Protein AF-A0A1I3C1C4-F1 (afdb_monomer_lite)

Structure (mmCIF, N/CA/C/O backbone):
data_AF-A0A1I3C1C4-F1
#
_entry.id   AF-A0A1I3C1C4-F1
#
loop_
_atom_site.group_PDB
_atom_site.id
_atom_site.type_symbol
_atom_site.label_atom_id
_atom_site.label_alt_id
_atom_site.label_comp_id
_atom_site.label_asym_id
_atom_site.label_entity_id
_atom_site.label_seq_id
_atom_site.pdbx_PDB_ins_code
_atom_site.Cartn_x
_atom_site.Cartn_y
_atom_site.Cartn_z
_atom_site.occupancy
_atom_site.B_iso_or_equiv
_atom_site.auth_seq_id
_atom_site.auth_comp_id
_atom_site.auth_asym_id
_atom_site.auth_atom_id
_atom_site.pdbx_PDB_model_num
ATOM 1 N N . MET A 1 1 ? -13.882 -23.555 11.062 1.00 39.19 1 MET A N 1
ATOM 2 C CA . MET A 1 1 ? -13.356 -22.175 11.147 1.00 39.19 1 MET A CA 1
ATOM 3 C C . MET A 1 1 ? -11.968 -22.183 10.540 1.00 39.19 1 MET A C 1
ATOM 5 O O . MET A 1 1 ? -11.057 -22.709 11.162 1.00 39.19 1 MET A O 1
ATOM 9 N N . VAL A 1 2 ? -11.811 -21.707 9.307 1.00 34.66 2 VAL A N 1
ATOM 10 C CA . VAL A 1 2 ? -10.488 -21.648 8.677 1.00 34.66 2 VAL A CA 1
ATOM 11 C C . VAL A 1 2 ? -9.826 -20.362 9.164 1.00 34.66 2 VAL A C 1
ATOM 13 O O . VAL A 1 2 ? -10.087 -19.288 8.634 1.00 34.66 2 VAL A O 1
ATOM 16 N N . LYS A 1 3 ? -9.011 -20.455 10.221 1.00 45.44 3 LYS A N 1
ATOM 17 C CA . LYS A 1 3 ? -8.016 -19.422 10.533 1.00 45.44 3 LYS A CA 1
ATOM 18 C C . LYS A 1 3 ? -6.904 -19.534 9.492 1.00 45.44 3 LYS A C 1
ATOM 20 O O . LYS A 1 3 ? -5.821 -20.020 9.793 1.00 45.44 3 LYS A O 1
ATOM 25 N N . SER A 1 4 ? -7.171 -19.141 8.252 1.00 49.88 4 SER A N 1
ATOM 26 C CA . SER A 1 4 ? -6.075 -18.910 7.320 1.00 49.88 4 SER A CA 1
ATOM 27 C C . SER A 1 4 ? -5.556 -17.508 7.586 1.00 49.88 4 SER A C 1
ATOM 29 O O . SER A 1 4 ? -5.975 -16.554 6.941 1.00 49.88 4 SER A O 1
ATOM 31 N N . ASN A 1 5 ? -4.594 -17.403 8.506 1.00 67.38 5 ASN A N 1
ATOM 32 C CA . ASN A 1 5 ? -3.567 -16.356 8.471 1.00 67.38 5 ASN A CA 1
ATOM 33 C C . ASN A 1 5 ? -2.666 -16.602 7.239 1.00 67.38 5 ASN A C 1
ATOM 35 O O . ASN A 1 5 ? -1.456 -16.768 7.351 1.00 67.38 5 ASN A O 1
ATOM 39 N N . LYS A 1 6 ? -3.272 -16.746 6.053 1.00 82.62 6 LYS A N 1
ATOM 40 C CA . LYS A 1 6 ? -2.540 -16.960 4.809 1.00 82.62 6 LYS A CA 1
ATOM 41 C C . LYS A 1 6 ? -1.785 -15.664 4.524 1.00 82.62 6 LYS A C 1
ATOM 43 O O . LYS A 1 6 ? -2.405 -14.596 4.496 1.00 82.62 6 LYS A O 1
ATOM 48 N N . LYS A 1 7 ? -0.472 -15.784 4.342 1.00 87.38 7 LYS A N 1
ATOM 49 C CA . LYS A 1 7 ? 0.378 -14.718 3.814 1.00 87.38 7 LYS A CA 1
ATOM 50 C C . LYS A 1 7 ? -0.106 -14.353 2.410 1.00 87.38 7 LYS A C 1
ATOM 52 O O . LYS A 1 7 ? -0.402 -15.245 1.613 1.00 87.38 7 LYS A O 1
ATOM 57 N N . LEU A 1 8 ? -0.269 -13.062 2.162 1.00 88.94 8 LEU A N 1
ATOM 58 C CA . LEU A 1 8 ? -0.713 -12.506 0.890 1.00 88.94 8 LEU A CA 1
ATOM 59 C C . LEU A 1 8 ? 0.506 -12.181 0.034 1.00 88.94 8 LEU A C 1
ATOM 61 O O . LEU A 1 8 ? 1.548 -11.790 0.557 1.00 88.94 8 LEU A O 1
ATOM 65 N N . THR A 1 9 ? 0.353 -12.305 -1.278 1.00 89.69 9 THR A N 1
ATOM 66 C CA . THR A 1 9 ? 1.274 -11.704 -2.248 1.00 89.69 9 THR A CA 1
ATOM 67 C C . THR A 1 9 ? 0.717 -10.367 -2.737 1.00 89.69 9 THR A C 1
ATOM 69 O O . THR A 1 9 ? -0.430 -10.017 -2.448 1.00 89.69 9 THR A O 1
ATOM 72 N N . ILE A 1 10 ? 1.509 -9.607 -3.500 1.00 88.00 10 ILE A N 1
ATOM 73 C CA . ILE A 1 10 ? 1.030 -8.361 -4.118 1.00 88.00 10 ILE A CA 1
ATOM 74 C C . ILE A 1 10 ? -0.200 -8.597 -5.014 1.00 88.00 10 ILE A C 1
ATOM 76 O O . ILE A 1 10 ? -1.109 -7.771 -5.025 1.00 88.00 10 ILE A O 1
ATOM 80 N N . ASP A 1 11 ? -0.267 -9.748 -5.691 1.00 89.31 11 ASP A N 1
ATOM 81 C CA . ASP A 1 11 ? -1.370 -10.118 -6.588 1.00 89.31 11 ASP A CA 1
ATOM 82 C C . ASP A 1 11 ? -2.672 -10.436 -5.838 1.00 89.31 11 ASP A C 1
ATOM 84 O O . ASP A 1 11 ? -3.757 -10.345 -6.411 1.00 89.31 11 ASP A O 1
ATOM 88 N N . ASP A 1 12 ? -2.582 -10.787 -4.551 1.00 91.19 12 ASP A N 1
ATOM 89 C CA . ASP A 1 12 ? -3.753 -10.998 -3.701 1.00 91.19 12 ASP A CA 1
ATOM 90 C C . ASP A 1 12 ? -4.355 -9.665 -3.196 1.00 91.19 12 ASP A C 1
ATOM 92 O O . ASP A 1 12 ? -5.462 -9.657 -2.647 1.00 91.19 12 ASP A O 1
ATOM 96 N N . LEU A 1 13 ? -3.642 -8.535 -3.333 1.00 90.50 13 LEU A N 1
ATOM 97 C CA . LEU A 1 13 ? -4.080 -7.241 -2.809 1.00 90.50 13 LEU A CA 1
ATOM 98 C C . LEU A 1 13 ? -5.122 -6.567 -3.705 1.00 90.50 13 LEU A C 1
ATOM 100 O O . LEU A 1 13 ? -5.151 -6.680 -4.928 1.00 90.50 13 LEU A O 1
ATOM 104 N N . SER A 1 14 ? -5.995 -5.788 -3.073 1.00 93.50 14 SER A N 1
ATOM 105 C CA . SER A 1 14 ? -6.975 -4.947 -3.756 1.00 93.50 14 SER A CA 1
ATOM 106 C C . SER A 1 14 ? -7.213 -3.664 -2.969 1.00 93.50 14 SER A C 1
ATOM 108 O O . SER A 1 14 ? -7.181 -3.655 -1.739 1.00 93.50 14 SER A O 1
ATOM 110 N N . VAL A 1 15 ? -7.478 -2.561 -3.670 1.00 92.69 15 VAL A N 1
ATOM 111 C CA . VAL A 1 15 ? -7.841 -1.294 -3.018 1.00 92.69 15 VAL A CA 1
ATOM 112 C C . VAL A 1 15 ? -9.162 -1.466 -2.259 1.00 92.69 15 VAL A C 1
ATOM 114 O O . VAL A 1 15 ? -10.129 -2.002 -2.794 1.00 92.69 15 VAL A O 1
ATOM 117 N N . GLY A 1 16 ? -9.200 -1.015 -1.005 1.00 91.00 16 GLY A N 1
ATOM 118 C CA . GLY A 1 16 ? -10.316 -1.201 -0.075 1.00 91.00 16 GLY A CA 1
ATOM 119 C C . GLY A 1 16 ? -10.298 -2.538 0.674 1.00 91.00 16 GLY A C 1
ATOM 120 O O . GLY A 1 16 ? -11.153 -2.768 1.530 1.00 91.00 16 GLY A O 1
ATOM 121 N N . MET A 1 17 ? -9.334 -3.422 0.391 1.00 93.12 17 MET A N 1
ATOM 122 C CA . MET A 1 17 ? -9.164 -4.669 1.134 1.00 93.12 17 MET A CA 1
ATOM 123 C C . MET A 1 17 ? -8.702 -4.379 2.563 1.00 93.12 17 MET A C 1
ATOM 125 O O . MET A 1 17 ? -7.799 -3.571 2.782 1.00 93.12 17 MET A O 1
ATOM 129 N N . LYS A 1 18 ? -9.300 -5.071 3.537 1.00 92.06 18 LYS A N 1
ATOM 130 C CA . LYS A 1 18 ? -8.849 -5.068 4.931 1.00 92.06 18 LYS A CA 1
ATOM 131 C C . LYS A 1 18 ? -7.951 -6.272 5.179 1.00 92.06 18 LYS A C 1
ATOM 133 O O . LYS A 1 18 ? -8.394 -7.406 5.014 1.00 92.06 18 LYS A O 1
ATOM 138 N N . VAL A 1 19 ? -6.717 -6.017 5.589 1.00 90.25 19 VAL A N 1
ATOM 139 C CA . VAL A 1 19 ? -5.681 -7.032 5.820 1.00 90.25 19 VAL A CA 1
ATOM 140 C C . VAL A 1 19 ? -5.115 -6.894 7.226 1.00 90.25 19 VAL A C 1
ATOM 142 O O . VAL A 1 19 ? -5.055 -5.790 7.764 1.00 90.25 19 VAL A O 1
ATOM 145 N N . LYS A 1 20 ? -4.681 -7.994 7.841 1.00 90.12 20 LYS A N 1
ATOM 146 C CA . LYS A 1 20 ? -3.839 -7.908 9.043 1.00 90.12 20 LYS A CA 1
ATOM 147 C C . LYS A 1 20 ? -2.402 -7.605 8.642 1.00 90.12 20 LYS A C 1
ATOM 149 O O . LYS A 1 20 ? -1.955 -8.052 7.588 1.00 90.12 20 LYS A O 1
ATOM 154 N N . PHE A 1 21 ? -1.654 -6.935 9.516 1.00 85.81 21 PHE A N 1
ATOM 155 C CA . PHE A 1 21 ? -0.232 -6.667 9.280 1.00 85.81 21 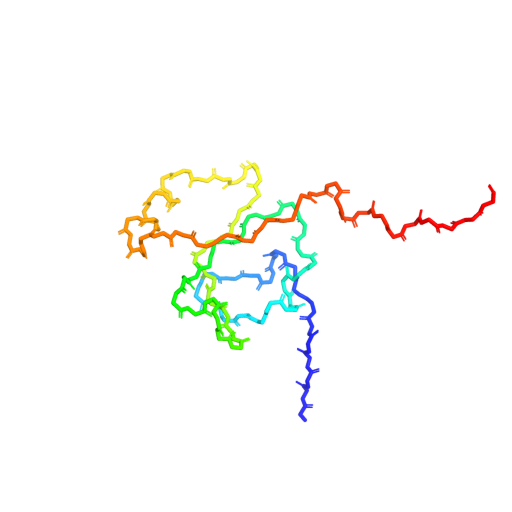PHE A CA 1
ATOM 156 C C . PHE A 1 21 ? 0.559 -7.957 8.991 1.00 85.81 21 PHE A C 1
ATOM 158 O O . PHE A 1 21 ? 1.315 -8.013 8.031 1.00 85.81 21 PHE A O 1
ATOM 165 N N . GLU A 1 22 ? 0.293 -9.030 9.743 1.00 87.38 22 GLU A N 1
ATOM 166 C CA . GLU A 1 22 ? 0.917 -10.354 9.568 1.00 87.38 22 GLU A CA 1
ATOM 167 C C . GLU A 1 22 ? 0.732 -10.949 8.164 1.00 87.38 22 GLU A C 1
ATOM 169 O O . GLU A 1 22 ? 1.546 -11.760 7.734 1.00 87.38 22 GLU A O 1
ATOM 174 N N . GLN A 1 23 ? -0.345 -10.586 7.459 1.00 88.94 23 GLN A N 1
ATOM 175 C CA . GLN A 1 23 ? -0.645 -11.121 6.131 1.00 88.94 23 GLN A CA 1
ATOM 176 C C . GLN A 1 23 ? 0.166 -10.440 5.031 1.00 88.94 23 GLN A C 1
ATOM 178 O O . GLN A 1 23 ? 0.386 -11.052 3.995 1.00 88.94 23 GLN A O 1
ATOM 183 N N . ILE A 1 24 ? 0.595 -9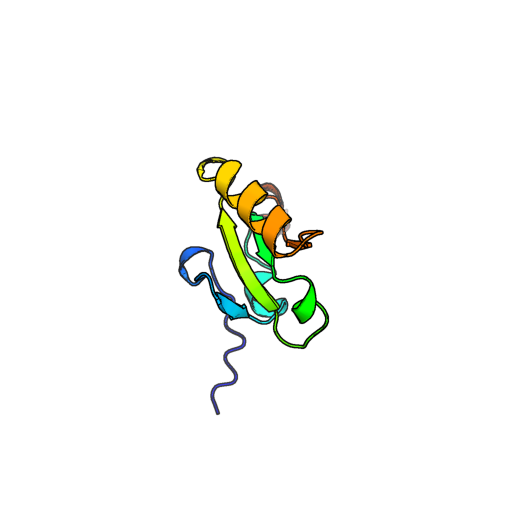.197 5.250 1.00 87.56 24 ILE A N 1
ATOM 184 C CA . ILE A 1 24 ? 1.342 -8.389 4.276 1.00 87.56 24 ILE A CA 1
ATOM 185 C C . ILE A 1 24 ? 2.797 -8.158 4.695 1.00 87.56 24 ILE A C 1
ATOM 187 O O . ILE A 1 24 ? 3.537 -7.482 3.989 1.00 87.56 24 ILE A O 1
ATOM 191 N N . SER A 1 25 ? 3.206 -8.707 5.841 1.00 84.06 25 SER A N 1
ATOM 192 C CA . SER A 1 25 ? 4.539 -8.517 6.417 1.00 84.06 25 SER A CA 1
ATOM 193 C C . SER A 1 25 ? 5.666 -9.151 5.611 1.00 84.06 25 SER A C 1
ATOM 195 O O . SER A 1 25 ? 6.808 -8.949 5.988 1.00 84.06 25 SER A O 1
ATOM 197 N N . ASP A 1 26 ? 5.353 -9.927 4.574 1.00 82.81 26 ASP A N 1
ATOM 198 C CA . ASP A 1 26 ? 6.336 -10.643 3.751 1.00 82.81 26 ASP A CA 1
ATOM 199 C C . ASP A 1 26 ? 6.191 -10.223 2.273 1.00 82.81 26 ASP A C 1
ATOM 201 O O . ASP A 1 26 ? 6.634 -10.913 1.356 1.00 82.81 26 ASP A O 1
ATOM 205 N N . ILE A 1 27 ? 5.499 -9.103 2.016 1.00 88.44 27 ILE A N 1
ATOM 206 C CA . ILE A 1 27 ? 5.408 -8.520 0.679 1.00 88.44 27 ILE A CA 1
ATOM 207 C C . ILE A 1 27 ? 6.607 -7.594 0.493 1.00 88.44 27 ILE A C 1
ATOM 209 O O . ILE A 1 27 ? 6.608 -6.441 0.927 1.00 88.44 27 ILE A O 1
ATOM 213 N N . TYR A 1 28 ? 7.614 -8.124 -0.188 1.00 85.62 28 TYR A N 1
ATOM 214 C CA . TYR A 1 28 ? 8.829 -7.413 -0.556 1.00 85.62 28 TYR A CA 1
ATOM 215 C C . TYR A 1 28 ? 8.694 -6.702 -1.908 1.00 85.62 28 TYR A C 1
ATOM 217 O O . TYR A 1 28 ? 7.895 -7.096 -2.757 1.00 85.62 28 TYR A O 1
ATOM 225 N N . GLY A 1 29 ? 9.479 -5.641 -2.109 1.00 87.62 29 GLY A N 1
ATOM 226 C CA . GLY A 1 29 ? 9.528 -4.875 -3.361 1.00 87.62 29 GLY A CA 1
ATOM 227 C C . GLY A 1 29 ? 8.272 -4.046 -3.650 1.00 87.62 29 GLY A C 1
ATOM 228 O O . GLY A 1 29 ? 8.127 -3.499 -4.743 1.00 87.62 29 GLY A O 1
ATOM 229 N N . ALA A 1 30 ? 7.359 -3.938 -2.682 1.00 90.44 30 ALA A N 1
ATOM 230 C CA . ALA A 1 30 ? 6.100 -3.227 -2.837 1.00 90.44 30 ALA A CA 1
ATOM 231 C C . ALA A 1 30 ? 5.922 -2.150 -1.767 1.00 90.44 30 ALA A C 1
ATOM 233 O O . ALA A 1 30 ? 6.137 -2.359 -0.573 1.00 90.44 30 ALA A O 1
ATOM 234 N N . TRP A 1 31 ? 5.459 -0.993 -2.215 1.00 92.69 31 TRP A N 1
ATOM 235 C CA . TRP A 1 31 ? 4.933 0.078 -1.392 1.00 92.69 31 TRP A CA 1
ATOM 236 C C . TRP A 1 31 ? 3.442 -0.166 -1.188 1.00 92.69 31 TRP A C 1
ATOM 238 O O . TRP A 1 31 ? 2.685 -0.162 -2.157 1.00 92.69 31 TRP A O 1
ATOM 248 N N . ILE A 1 32 ? 3.002 -0.350 0.055 1.00 93.12 32 ILE A N 1
ATOM 249 C CA . ILE A 1 32 ? 1.590 -0.535 0.406 1.00 93.12 32 ILE A CA 1
ATOM 250 C C . ILE A 1 32 ? 1.133 0.681 1.208 1.00 93.12 32 ILE A C 1
ATOM 252 O O . ILE A 1 32 ? 1.505 0.874 2.367 1.00 93.12 32 ILE A O 1
ATOM 256 N N . TYR A 1 33 ? 0.315 1.515 0.580 1.00 93.19 33 TYR A N 1
ATOM 257 C CA . TYR A 1 33 ? -0.287 2.696 1.182 1.00 93.19 33 TYR A CA 1
ATOM 258 C C . TYR A 1 33 ? -1.546 2.277 1.922 1.00 93.19 33 TYR A C 1
ATOM 260 O O . TYR A 1 33 ? -2.457 1.680 1.343 1.00 93.19 33 TYR A O 1
ATOM 268 N N . ILE A 1 34 ? -1.615 2.626 3.200 1.00 92.00 34 ILE A N 1
ATOM 269 C CA . ILE A 1 34 ? -2.672 2.175 4.097 1.00 92.00 34 ILE A CA 1
ATOM 270 C C . ILE A 1 34 ? -3.437 3.343 4.707 1.00 92.00 34 ILE A C 1
ATOM 272 O O . ILE A 1 34 ? -2.917 4.451 4.861 1.00 92.00 34 ILE A O 1
ATOM 276 N N . ASN A 1 35 ? -4.693 3.090 5.069 1.00 90.25 35 ASN A N 1
ATOM 277 C CA . ASN A 1 35 ? -5.538 4.091 5.698 1.00 90.25 35 ASN A CA 1
ATOM 278 C C . ASN A 1 35 ? -5.017 4.399 7.115 1.00 90.25 35 ASN A C 1
ATOM 280 O O . ASN A 1 35 ? -5.057 3.523 7.985 1.00 90.25 35 ASN A O 1
ATOM 284 N N . PRO A 1 36 ? -4.556 5.637 7.391 1.00 85.31 36 PRO A N 1
ATOM 285 C CA . PRO A 1 36 ? -3.949 5.979 8.677 1.00 85.31 36 PRO A CA 1
ATOM 286 C C . PRO A 1 36 ? -4.934 5.841 9.844 1.00 85.31 36 PRO A C 1
ATOM 288 O O . PRO A 1 36 ? -4.515 5.644 10.979 1.00 85.31 36 PRO A O 1
ATOM 291 N N . LYS A 1 37 ? -6.246 5.901 9.578 1.00 86.19 37 LYS A N 1
ATOM 292 C CA . LYS A 1 37 ? -7.283 5.749 10.608 1.00 86.19 37 LYS A CA 1
ATOM 293 C C . LYS A 1 37 ? -7.432 4.315 11.109 1.00 86.19 37 LYS A C 1
ATOM 295 O O . LYS A 1 37 ? -7.891 4.136 12.226 1.00 86.19 37 LYS A O 1
ATOM 300 N N . THR A 1 38 ? -7.061 3.327 10.295 1.00 82.50 38 THR A N 1
ATOM 301 C CA . THR A 1 38 ? -7.165 1.895 10.625 1.00 82.50 38 THR A CA 1
ATOM 302 C C . THR A 1 38 ? -5.800 1.264 10.896 1.00 82.50 38 THR A C 1
ATOM 304 O O . THR A 1 38 ? -5.707 0.070 11.131 1.00 82.50 38 THR A O 1
ATOM 307 N N . ALA A 1 39 ? -4.711 2.037 10.834 1.00 75.50 39 ALA A N 1
ATOM 308 C CA . ALA A 1 39 ? -3.350 1.516 10.989 1.00 75.50 39 ALA A CA 1
ATOM 309 C C . ALA A 1 39 ? -3.053 0.963 12.400 1.00 75.50 39 ALA A C 1
ATOM 311 O O . ALA A 1 39 ? -2.086 0.228 12.572 1.00 75.50 39 ALA A O 1
ATOM 312 N N . HIS A 1 40 ? -3.868 1.324 13.396 1.00 71.00 40 HIS A N 1
ATOM 313 C CA . HIS A 1 40 ? -3.750 0.873 14.788 1.00 71.00 40 HIS A CA 1
ATOM 314 C C . HIS A 1 40 ? -4.766 -0.214 15.167 1.00 71.00 40 HIS A C 1
ATOM 316 O O . HIS A 1 40 ? -4.742 -0.700 16.298 1.00 71.00 40 HIS A O 1
ATOM 322 N N . ASP A 1 41 ? -5.652 -0.578 14.241 1.00 79.19 41 ASP A N 1
ATOM 323 C CA . ASP A 1 41 ? -6.660 -1.607 14.459 1.00 79.19 41 ASP A CA 1
ATOM 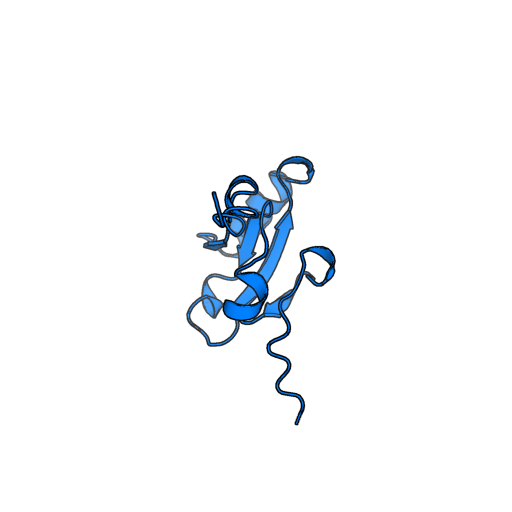324 C C . ASP A 1 41 ? -6.082 -2.996 14.144 1.00 79.19 41 ASP A C 1
ATOM 326 O O . ASP A 1 41 ? -5.007 -3.139 13.562 1.00 79.19 41 ASP A O 1
ATOM 330 N N . GLU A 1 42 ? -6.828 -4.051 14.480 1.00 84.75 42 GLU A N 1
ATOM 331 C CA . GLU A 1 42 ? -6.478 -5.427 14.092 1.00 84.75 42 GLU A CA 1
ATOM 332 C C . GLU A 1 42 ? -6.371 -5.593 12.560 1.00 84.75 42 GLU A C 1
ATOM 334 O O . GLU A 1 42 ? -5.658 -6.470 12.070 1.00 84.75 42 GLU A O 1
ATOM 339 N N . TYR A 1 43 ? -7.068 -4.738 11.804 1.00 86.62 43 TYR A N 1
ATOM 340 C CA . TYR A 1 43 ? -7.105 -4.756 10.348 1.00 86.62 43 TYR A CA 1
ATOM 341 C C . TYR A 1 43 ? -6.823 -3.377 9.775 1.00 86.62 43 TYR A C 1
ATOM 343 O O . TYR A 1 43 ? -7.371 -2.373 10.220 1.00 86.62 43 TYR A O 1
ATOM 351 N N . ILE A 1 44 ? -6.055 -3.369 8.697 1.00 90.06 44 ILE A N 1
ATOM 352 C CA . ILE A 1 44 ? -5.604 -2.186 7.992 1.00 90.06 44 ILE A CA 1
ATOM 353 C C . ILE A 1 44 ? -6.232 -2.188 6.597 1.00 90.06 44 ILE A C 1
ATOM 355 O O . ILE A 1 44 ? -6.211 -3.203 5.903 1.00 90.06 44 ILE A O 1
ATOM 359 N N . GLU A 1 45 ? -6.804 -1.062 6.177 1.00 92.00 45 GLU A N 1
ATOM 360 C CA . GLU A 1 45 ? -7.363 -0.906 4.832 1.00 92.00 45 GLU A CA 1
ATOM 361 C C . GLU A 1 45 ? -6.291 -0.460 3.828 1.00 92.00 45 GLU A 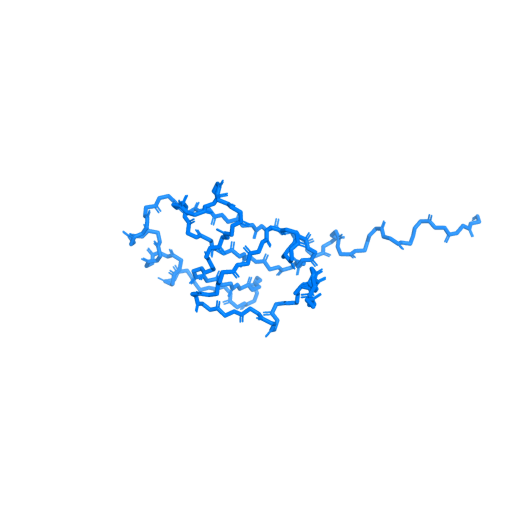C 1
ATOM 363 O O . GLU A 1 45 ? -5.626 0.561 4.028 1.00 92.00 45 GLU A O 1
ATOM 368 N N . VAL A 1 46 ? -6.150 -1.206 2.731 1.00 93.19 46 VAL A N 1
ATOM 369 C CA . VAL A 1 46 ? -5.247 -0.887 1.618 1.00 93.19 46 VAL A CA 1
ATOM 370 C C . VAL A 1 46 ? -5.852 0.226 0.765 1.00 93.19 46 VAL A C 1
ATOM 372 O O . VAL A 1 46 ? -6.938 0.078 0.208 1.00 93.19 46 VAL A O 1
ATOM 375 N N . LEU A 1 47 ? -5.141 1.343 0.628 1.00 94.19 47 LEU A N 1
ATOM 376 C CA . LEU A 1 47 ? -5.547 2.474 -0.211 1.00 94.19 47 LEU A CA 1
ATOM 377 C C . LEU A 1 47 ? -4.931 2.412 -1.606 1.00 94.19 47 LEU A C 1
ATOM 379 O O . LEU A 1 47 ? -5.563 2.822 -2.576 1.00 94.19 47 LEU A O 1
ATOM 383 N N . TYR A 1 48 ? -3.696 1.924 -1.694 1.00 94.88 48 TYR A N 1
ATOM 384 C CA . TYR A 1 48 ? -2.949 1.764 -2.934 1.00 94.88 48 TYR A CA 1
ATOM 385 C C . TYR A 1 48 ? -1.751 0.852 -2.699 1.00 94.88 48 TYR A C 1
ATOM 387 O O . TYR A 1 48 ? -1.267 0.745 -1.575 1.00 94.88 48 TYR A O 1
ATOM 395 N N . PHE A 1 49 ? -1.268 0.206 -3.751 1.00 94.19 49 PHE A N 1
ATOM 396 C CA . PHE A 1 49 ? -0.035 -0.560 -3.714 1.00 94.19 49 PHE A CA 1
ATOM 397 C C . PHE A 1 49 ? 0.669 -0.465 -5.065 1.00 94.19 49 PHE A C 1
ATOM 399 O O . PHE A 1 49 ? 0.008 -0.405 -6.104 1.00 94.19 49 PHE A O 1
ATOM 406 N N . CYS A 1 50 ? 1.996 -0.407 -5.047 1.00 92.81 50 CYS A N 1
ATOM 407 C CA . CYS A 1 50 ? 2.817 -0.341 -6.252 1.00 92.81 50 CYS A CA 1
ATOM 408 C C . CYS A 1 50 ? 4.237 -0.845 -5.993 1.00 92.81 50 CYS A C 1
ATOM 410 O O . CYS A 1 50 ? 4.732 -0.788 -4.872 1.00 92.81 50 CYS A O 1
ATOM 412 N N . THR A 1 51 ? 4.905 -1.285 -7.048 1.00 90.50 51 THR A N 1
ATOM 413 C CA . THR A 1 51 ? 6.357 -1.509 -7.093 1.00 90.50 51 THR A CA 1
ATOM 414 C C . THR A 1 51 ? 7.073 -0.226 -7.517 1.00 90.50 51 THR A C 1
ATOM 416 O O . THR A 1 51 ? 6.419 0.743 -7.910 1.00 90.50 51 THR A O 1
ATOM 419 N N . ASP A 1 52 ? 8.406 -0.211 -7.491 1.00 87.56 52 ASP A N 1
ATOM 420 C CA . ASP A 1 52 ? 9.181 0.934 -7.993 1.00 87.56 52 ASP A CA 1
ATOM 421 C C . ASP A 1 52 ? 8.897 1.239 -9.476 1.00 87.56 52 ASP A C 1
ATOM 423 O O . ASP A 1 52 ? 8.878 2.399 -9.879 1.00 87.56 52 ASP A O 1
ATOM 427 N N . GLU A 1 53 ? 8.588 0.217 -10.276 1.00 89.62 53 GLU A N 1
ATOM 428 C CA . GLU A 1 53 ? 8.275 0.360 -11.705 1.00 89.62 53 GLU A CA 1
ATOM 429 C C . GLU A 1 53 ? 6.851 0.868 -11.975 1.00 89.62 53 GLU A C 1
ATOM 431 O O . GLU A 1 53 ? 6.589 1.496 -12.999 1.00 89.62 53 GLU A O 1
ATOM 436 N N . THR A 1 54 ? 5.912 0.584 -11.068 1.00 92.75 54 THR A N 1
ATOM 437 C CA . THR A 1 54 ? 4.475 0.881 -11.240 1.00 92.75 54 THR A CA 1
ATOM 438 C C . THR A 1 54 ? 4.004 2.056 -10.386 1.00 92.75 54 THR A C 1
ATOM 440 O O . THR A 1 54 ? 2.808 2.354 -10.304 1.00 92.75 54 THR A O 1
ATOM 443 N N . ARG A 1 55 ? 4.946 2.732 -9.727 1.00 91.88 55 ARG A N 1
ATOM 444 C CA . ARG A 1 55 ? 4.682 3.867 -8.855 1.00 91.88 55 ARG A CA 1
ATOM 445 C C . ARG A 1 55 ? 4.113 5.047 -9.646 1.00 91.88 55 ARG A C 1
ATOM 447 O O . ARG A 1 55 ? 4.644 5.454 -10.673 1.00 91.88 55 ARG A O 1
ATOM 454 N N . ASP A 1 56 ? 3.024 5.613 -9.132 1.00 93.75 56 ASP A N 1
ATOM 455 C CA . ASP A 1 56 ? 2.284 6.713 -9.757 1.00 93.75 56 ASP A CA 1
ATOM 456 C C . ASP A 1 56 ? 2.133 7.856 -8.747 1.00 93.75 56 ASP A C 1
ATOM 458 O O . ASP A 1 56 ? 1.302 7.804 -7.834 1.00 93.75 56 ASP A O 1
ATOM 462 N N . GLU A 1 57 ? 2.955 8.892 -8.913 1.00 93.19 57 GLU A N 1
ATOM 463 C CA . GLU A 1 57 ? 2.977 10.063 -8.030 1.00 93.19 57 GLU A CA 1
ATOM 464 C C . GLU A 1 57 ? 1.628 10.795 -7.997 1.00 93.19 57 GLU A C 1
ATOM 466 O O . GLU A 1 57 ? 1.218 11.280 -6.944 1.00 93.19 57 GLU A O 1
ATOM 471 N N . ALA A 1 58 ? 0.877 10.819 -9.104 1.00 94.25 58 ALA A N 1
ATOM 472 C CA . ALA A 1 58 ? -0.415 11.500 -9.142 1.00 94.25 58 ALA A CA 1
ATOM 473 C C . ALA A 1 58 ? -1.451 10.796 -8.249 1.00 94.25 58 ALA A C 1
ATOM 475 O O . ALA A 1 58 ? -2.250 11.456 -7.574 1.00 94.25 58 ALA A O 1
ATOM 476 N N . LYS A 1 59 ? -1.424 9.457 -8.196 1.00 92.00 59 LYS A N 1
ATOM 477 C CA . LYS A 1 59 ? -2.262 8.681 -7.265 1.00 92.00 59 LYS A CA 1
ATOM 478 C C . LYS A 1 59 ? -1.841 8.889 -5.817 1.00 92.00 59 LYS A C 1
ATOM 480 O O . LYS A 1 59 ? -2.707 9.081 -4.962 1.00 92.00 59 LYS A O 1
ATOM 485 N N . ILE A 1 60 ? -0.538 8.887 -5.542 1.00 91.62 60 ILE A N 1
ATOM 486 C CA . ILE A 1 60 ? 0.008 9.113 -4.195 1.00 91.62 60 ILE A CA 1
ATOM 487 C C . ILE A 1 60 ? -0.406 10.496 -3.678 1.00 91.62 60 ILE A C 1
ATOM 489 O O . ILE A 1 60 ? -0.892 10.618 -2.550 1.00 91.62 60 ILE A O 1
ATOM 493 N N . ASP A 1 61 ? -0.313 11.523 -4.521 1.00 93.12 61 ASP A N 1
ATOM 494 C CA . ASP A 1 61 ? -0.764 12.878 -4.210 1.00 93.12 61 ASP A CA 1
ATOM 495 C C . ASP A 1 61 ? -2.270 12.937 -3.941 1.00 93.12 61 ASP A C 1
ATOM 497 O O . ASP A 1 61 ? -2.711 13.583 -2.986 1.00 93.12 61 ASP A O 1
ATOM 501 N N . ALA A 1 62 ? -3.083 12.260 -4.756 1.00 92.62 62 ALA A N 1
ATOM 502 C CA . ALA A 1 62 ? -4.530 12.208 -4.562 1.00 92.62 62 ALA A CA 1
ATOM 503 C C . ALA A 1 62 ? -4.905 11.545 -3.225 1.00 92.62 62 ALA A C 1
ATOM 505 O O . ALA A 1 62 ? -5.782 12.036 -2.507 1.00 92.62 62 ALA A O 1
ATOM 506 N N . ILE A 1 63 ? -4.213 10.464 -2.859 1.00 91.25 63 ILE A N 1
ATOM 507 C CA . ILE A 1 63 ? -4.402 9.763 -1.584 1.00 91.25 63 ILE A CA 1
ATOM 508 C C . ILE A 1 63 ? -3.973 10.653 -0.417 1.00 91.25 63 ILE A C 1
ATOM 510 O O . ILE A 1 63 ? -4.734 10.815 0.537 1.00 91.25 63 ILE A O 1
ATOM 514 N N . THR A 1 64 ? -2.809 11.293 -0.518 1.00 89.75 64 THR A N 1
ATOM 515 C CA . THR A 1 64 ? -2.289 12.210 0.506 1.00 89.75 64 THR A CA 1
ATOM 516 C C . THR A 1 64 ? -3.229 13.395 0.725 1.00 89.75 64 THR A C 1
ATOM 518 O O . THR A 1 64 ? -3.547 13.742 1.859 1.00 89.75 64 THR A O 1
ATOM 521 N N . LYS A 1 65 ? -3.786 13.975 -0.344 1.00 92.12 65 LYS A N 1
ATOM 522 C CA . LYS A 1 65 ? -4.799 15.039 -0.232 1.00 92.12 65 LYS A CA 1
ATOM 523 C C . LYS A 1 65 ? -6.084 14.562 0.447 1.00 92.12 65 LYS A C 1
ATOM 525 O O . LYS A 1 65 ? -6.682 15.319 1.207 1.00 92.12 65 LYS A O 1
ATOM 530 N N . LYS A 1 66 ? -6.522 13.327 0.178 1.00 90.88 66 LYS A N 1
ATOM 531 C CA . LYS A 1 66 ? -7.780 12.776 0.708 1.00 90.88 66 LYS A CA 1
ATOM 532 C C . LYS A 1 66 ? -7.679 12.336 2.172 1.00 90.88 66 LYS A C 1
ATOM 534 O O . LYS A 1 66 ? -8.622 12.551 2.930 1.00 90.88 66 LYS A O 1
ATOM 539 N N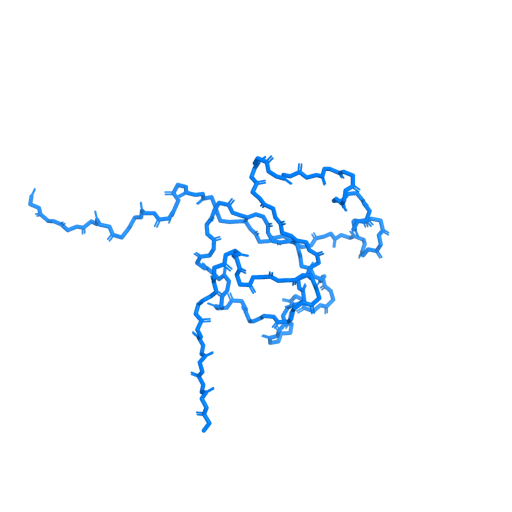 . TYR A 1 67 ? -6.576 11.701 2.561 1.00 86.31 67 TYR A N 1
ATOM 540 C CA . TYR A 1 67 ? -6.414 11.088 3.887 1.00 86.31 67 TYR A CA 1
ATOM 541 C C . TYR A 1 67 ? -5.462 11.862 4.810 1.00 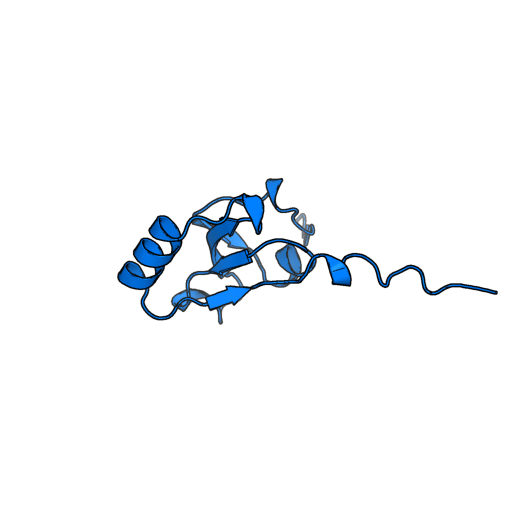86.31 67 TYR A C 1
ATOM 543 O O . TYR A 1 67 ? -5.401 11.568 6.004 1.00 86.31 67 TYR A O 1
ATOM 551 N N . GLY A 1 68 ? -4.766 12.877 4.294 1.00 84.19 68 GLY A N 1
ATOM 552 C CA . GLY A 1 68 ? -3.748 13.623 5.022 1.00 84.19 68 GLY A CA 1
ATOM 553 C C . GLY A 1 68 ? -2.421 12.871 5.034 1.00 84.19 68 GLY A C 1
ATOM 554 O O . GLY A 1 68 ? -1.948 12.399 4.002 1.00 84.19 68 GLY A O 1
ATOM 555 N N . LYS A 1 69 ? -1.794 12.761 6.209 1.00 76.81 69 LYS A N 1
ATOM 556 C CA . LYS A 1 69 ? -0.525 12.041 6.349 1.00 76.81 69 LYS A CA 1
ATOM 557 C C . LYS A 1 69 ? -0.740 10.561 6.011 1.00 76.81 69 LYS A C 1
ATOM 559 O O . LYS A 1 69 ? -1.492 9.874 6.698 1.00 76.81 69 LYS A O 1
ATOM 564 N N . ILE A 1 70 ? -0.094 10.092 4.949 1.00 74.25 70 ILE A N 1
ATOM 565 C CA . ILE A 1 70 ? -0.141 8.692 4.525 1.00 74.25 70 ILE A CA 1
ATOM 566 C C . ILE A 1 70 ? 0.739 7.826 5.429 1.00 74.25 70 ILE A C 1
ATOM 568 O O . ILE A 1 70 ? 1.837 8.232 5.812 1.00 74.25 70 ILE A O 1
ATOM 572 N N . SER A 1 71 ? 0.252 6.629 5.750 1.00 82.19 71 SER A N 1
ATOM 573 C CA . SER A 1 71 ? 1.060 5.559 6.333 1.00 82.19 71 SER A CA 1
ATOM 574 C C . SER A 1 71 ? 1.406 4.575 5.222 1.00 82.19 71 SER A C 1
ATOM 576 O O . SER A 1 71 ? 0.543 4.223 4.415 1.00 82.19 71 SER A O 1
ATOM 578 N N . VAL A 1 72 ? 2.669 4.165 5.157 1.00 85.12 72 VAL A N 1
ATOM 579 C CA . VAL A 1 72 ? 3.179 3.301 4.091 1.00 85.12 72 VAL A CA 1
ATOM 580 C C . VAL A 1 72 ? 3.987 2.173 4.705 1.00 85.12 72 VAL A C 1
ATOM 582 O O . VAL A 1 72 ? 4.810 2.410 5.589 1.00 85.12 72 VAL A O 1
ATOM 585 N N . ILE A 1 73 ? 3.738 0.956 4.235 1.00 82.75 73 ILE A N 1
ATOM 586 C CA . ILE A 1 73 ? 4.566 -0.211 4.515 1.00 82.75 73 ILE A CA 1
ATOM 587 C C . ILE A 1 73 ? 5.417 -0.434 3.272 1.00 82.75 73 ILE A C 1
ATOM 589 O O . ILE A 1 73 ? 4.883 -0.553 2.171 1.00 82.75 73 ILE A O 1
ATOM 593 N N . TYR A 1 74 ? 6.732 -0.444 3.449 1.00 81.44 74 TYR A N 1
ATOM 594 C CA . TYR A 1 74 ? 7.676 -0.757 2.389 1.00 81.44 74 TYR A CA 1
ATOM 595 C C . TYR A 1 74 ? 8.727 -1.704 2.942 1.00 81.44 74 TYR A C 1
ATOM 597 O O . TYR A 1 74 ? 9.401 -1.380 3.923 1.00 81.44 74 TYR A O 1
ATOM 605 N N . GLN A 1 75 ? 8.844 -2.866 2.311 1.00 78.75 75 GLN A N 1
ATOM 606 C CA . GLN A 1 75 ? 9.933 -3.796 2.552 1.00 78.75 75 GLN A CA 1
ATOM 607 C C . GLN A 1 75 ? 10.765 -3.893 1.275 1.00 78.75 75 GLN A C 1
ATOM 609 O O . GLN A 1 75 ? 10.252 -4.372 0.262 1.00 78.75 75 GLN A O 1
ATOM 614 N N . PRO A 1 76 ? 12.018 -3.405 1.279 1.00 75.06 76 PRO A N 1
ATOM 615 C CA . PRO A 1 76 ? 12.879 -3.479 0.107 1.00 75.06 76 PRO A CA 1
ATOM 616 C C . PRO A 1 76 ? 13.043 -4.917 -0.387 1.00 75.06 76 PRO A C 1
ATOM 618 O O . PRO A 1 76 ? 13.206 -5.828 0.422 1.00 75.06 76 PRO A O 1
ATOM 621 N N . GLU A 1 77 ? 13.060 -5.111 -1.708 1.00 73.44 77 GLU A N 1
ATOM 622 C CA . GLU A 1 77 ? 13.190 -6.445 -2.318 1.00 73.44 77 GLU A CA 1
ATOM 623 C C . GLU A 1 77 ? 14.497 -7.156 -1.945 1.00 73.44 77 GLU A C 1
ATOM 625 O O . GLU A 1 77 ? 14.528 -8.374 -1.866 1.00 73.44 77 GLU A O 1
ATOM 630 N N . PHE A 1 78 ? 15.550 -6.408 -1.607 1.00 70.56 78 PHE A N 1
ATOM 631 C CA . PHE A 1 78 ? 16.811 -6.968 -1.110 1.00 70.56 78 PHE A CA 1
ATOM 632 C C . PHE A 1 78 ? 16.646 -7.832 0.156 1.00 70.56 78 PHE A C 1
ATOM 634 O O . PHE A 1 78 ? 17.415 -8.759 0.354 1.00 70.56 78 PHE A O 1
ATOM 641 N N . TYR A 1 79 ? 15.639 -7.561 0.994 1.00 65.12 79 TYR A N 1
ATOM 642 C CA . TYR A 1 79 ? 15.362 -8.354 2.199 1.00 65.12 79 TYR A CA 1
ATOM 643 C C . TYR A 1 79 ? 14.463 -9.569 1.941 1.00 65.12 79 TYR A C 1
ATOM 645 O O . TYR A 1 79 ? 14.105 -10.264 2.890 1.00 65.12 79 TYR A O 1
ATOM 653 N N . ARG A 1 80 ? 14.070 -9.801 0.680 1.00 68.00 80 ARG A N 1
ATOM 654 C CA . ARG A 1 80 ? 13.275 -10.962 0.266 1.00 68.00 80 ARG A CA 1
ATOM 655 C C . ARG A 1 80 ? 14.039 -12.271 0.467 1.00 68.00 80 ARG A C 1
ATOM 657 O O . ARG A 1 80 ? 13.395 -13.282 0.706 1.00 68.00 80 ARG A O 1
ATOM 664 N N . ASP A 1 81 ? 15.373 -12.207 0.430 1.00 60.31 81 ASP A N 1
ATOM 665 C CA . ASP A 1 81 ? 16.281 -13.331 0.642 1.00 60.31 81 ASP A CA 1
ATOM 666 C C . ASP A 1 81 ? 17.426 -12.939 1.594 1.00 60.31 81 ASP A C 1
ATOM 668 O O . ASP A 1 81 ? 18.470 -12.443 1.184 1.00 60.31 81 ASP A O 1
ATOM 672 N N . ASP A 1 82 ? 17.205 -13.201 2.882 1.00 53.19 82 ASP A N 1
ATOM 673 C CA . ASP A 1 82 ? 18.243 -13.602 3.846 1.00 53.19 82 ASP A CA 1
ATOM 674 C C . ASP A 1 82 ? 17.719 -14.835 4.630 1.00 53.19 82 ASP A C 1
ATOM 676 O O . ASP A 1 82 ? 17.891 -14.972 5.840 1.00 53.19 82 ASP A O 1
ATOM 680 N N . GLU A 1 83 ? 17.016 -15.741 3.933 1.00 51.78 83 GLU A N 1
ATOM 681 C CA . GLU A 1 83 ? 16.635 -17.077 4.430 1.00 51.78 83 GLU A CA 1
ATOM 682 C C . GLU A 1 83 ? 17.345 -18.212 3.657 1.00 51.78 83 GLU A C 1
ATOM 684 O O . GLU A 1 83 ? 16.828 -19.315 3.532 1.00 51.78 83 GLU A O 1
ATOM 689 N N . GLU A 1 84 ? 18.586 -17.983 3.214 1.00 53.25 84 GLU A N 1
ATOM 690 C CA . GLU A 1 84 ? 19.583 -19.053 3.033 1.00 53.25 84 GLU A CA 1
ATOM 691 C C . GLU A 1 84 ? 20.934 -18.620 3.633 1.00 53.25 84 GLU A C 1
ATOM 693 O O . GLU A 1 84 ? 21.894 -18.313 2.932 1.00 53.25 84 GLU A O 1
ATOM 698 N N . VAL A 1 85 ? 21.022 -18.609 4.968 1.00 60.47 85 VAL A N 1
ATOM 699 C CA . VAL A 1 85 ? 22.312 -18.732 5.671 1.00 60.47 85 VAL A CA 1
ATOM 700 C C . VAL A 1 85 ? 22.376 -20.111 6.328 1.00 60.47 85 VAL A C 1
ATOM 702 O O . VAL A 1 85 ? 22.165 -20.233 7.528 1.00 60.47 85 VAL A O 1
ATOM 705 N N . PHE A 1 86 ? 22.622 -21.147 5.525 1.00 47.69 86 PHE A N 1
ATOM 706 C CA . PHE A 1 86 ? 23.045 -22.499 5.929 1.00 47.69 86 PHE A CA 1
ATOM 707 C C . PHE A 1 86 ? 23.716 -23.149 4.700 1.00 47.69 86 PHE A C 1
ATOM 709 O O . PHE A 1 86 ? 23.124 -23.108 3.628 1.00 47.69 86 PHE A O 1
ATOM 716 N N . ASP A 1 87 ? 24.886 -23.791 4.712 1.00 51.78 87 ASP A N 1
ATOM 717 C CA . ASP A 1 87 ? 25.936 -24.075 5.704 1.00 51.78 87 ASP A CA 1
ATOM 718 C C . ASP A 1 87 ? 27.122 -24.672 4.885 1.00 51.78 87 ASP A C 1
ATOM 720 O O . ASP A 1 87 ? 26.852 -25.548 4.060 1.00 51.78 87 ASP A O 1
ATOM 724 N N . ASP A 1 88 ? 28.362 -24.169 5.033 1.00 51.41 88 ASP A N 1
ATOM 725 C CA . ASP A 1 88 ? 29.675 -24.887 5.090 1.00 51.41 88 ASP A CA 1
ATOM 726 C C . ASP A 1 88 ? 30.868 -23.897 5.114 1.00 51.41 88 ASP A C 1
ATOM 728 O O . ASP A 1 88 ? 31.069 -23.144 4.128 1.00 51.41 88 ASP A O 1
#

pLDDT: mean 81.82, std 14.53, range [34.66, 94.88]

Foldseek 3Di:
DPPPLPADEPVNDDQQDKHACSNPVLHAQKKFWWQPVCPPPRIIGTHDMDGPVRDDVVSVVVCCVVRPDIDIDHHHNVVNDPPPPDDD

Radius of gyration: 14.57 Å; chains: 1; bounding box: 43×40×26 Å

Secondary structure (DSSP, 8-state):
-----PPPPGGG--TT-EE-HHHHTT--SEEEEE-TTTTTSSSEEEEEEEETTT--HHHHHHHHHHHSS-EEEEE-GGGG--------

Sequence (88 aa):
MVKSNKKLTIDDLSVGMKVKFEQISDIYGAWIYINPKTAHDEYIEVLYFCTDETRDEAKIDAITKKYGKISVIYQPEFYRDDEEVFDD